Protein AF-A0A926ZBA3-F1 (afdb_monomer_lite)

Sequence (162 aa):
MKYLAQVVSKDPQGTAKFQLLAVQKTEYTWVRLAEEAYIFSDKAVSLGEGMLVLLHLTGSQKIECIIDAKDWLLEFLEQYLTVGISPKQLQEEAERAEQWRQSLTLKSQELARRALEMEARQDQIQQVEESLKREKKQLELLAAELQANDDNLRINFNSAGS

Foldseek 3Di:
DKFKWFFADADPVQKTKIWTQWDDPDPPDIDGDPDGDIDIAPDRDPDDGGFIWMFDADPVRHTPDIGGCVVVVVVVCCVPPVVVQDPVNVVVVVVVVVVVVVVVVVVVVVVVVVVVVVVVVVVVVVVVVVVVVVVVVVVVVVVVVVVVVVVVVVVVVVVVPD

Radius of gyration: 44.72 Å; chains: 1; bounding box: 83×28×131 Å

Structure (mmCIF, N/CA/C/O backbone):
data_AF-A0A926ZBA3-F1
#
_entry.id   AF-A0A926ZBA3-F1
#
loop_
_atom_site.group_PDB
_atom_site.id
_atom_site.type_symbol
_atom_site.label_atom_id
_atom_site.label_alt_id
_atom_site.label_comp_id
_atom_site.label_asym_id
_atom_site.label_entity_id
_atom_site.label_seq_id
_atom_site.pdbx_PDB_ins_code
_atom_site.Cartn_x
_atom_site.Cartn_y
_atom_site.Cartn_z
_atom_site.occupancy
_atom_site.B_iso_or_equiv
_atom_site.auth_seq_id
_atom_site.auth_comp_id
_atom_site.auth_asym_id
_atom_site.auth_atom_id
_atom_site.pdbx_PDB_model_num
ATOM 1 N N . MET A 1 1 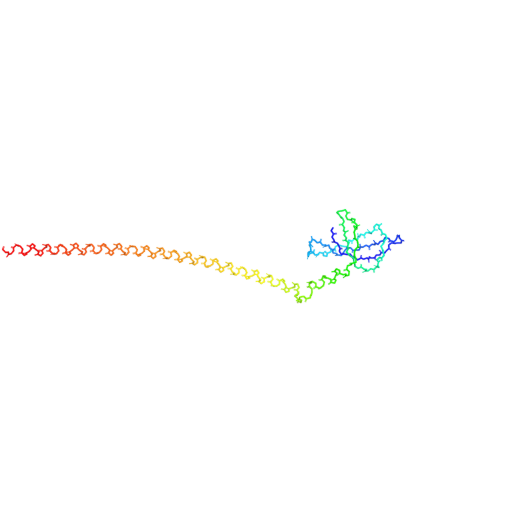? -22.577 5.112 15.889 1.00 86.69 1 MET A N 1
ATOM 2 C CA . MET A 1 1 ? -21.113 4.940 16.083 1.00 86.69 1 MET A CA 1
ATOM 3 C C . MET A 1 1 ? -20.881 3.924 17.187 1.00 86.69 1 MET A C 1
ATOM 5 O O . MET A 1 1 ? -21.594 3.976 18.184 1.00 86.69 1 MET A O 1
ATOM 9 N N . LYS A 1 2 ? -19.926 3.000 17.012 1.00 91.62 2 LYS A N 1
ATOM 10 C CA . LYS A 1 2 ? -19.628 1.965 18.013 1.00 91.62 2 LYS A CA 1
ATOM 11 C C . LYS A 1 2 ? -18.551 2.432 18.989 1.00 91.62 2 LYS A C 1
ATOM 13 O O . LYS A 1 2 ? -17.555 3.029 18.579 1.00 91.62 2 LYS A O 1
ATOM 18 N N . TYR A 1 3 ? -18.755 2.127 20.262 1.00 93.19 3 TYR A N 1
ATOM 19 C CA . TYR A 1 3 ? -17.843 2.440 21.353 1.00 93.19 3 TYR A CA 1
ATOM 20 C C . TYR A 1 3 ? -17.595 1.198 22.195 1.00 93.19 3 TYR A C 1
ATOM 22 O O . TYR A 1 3 ? -18.516 0.426 22.440 1.00 93.19 3 TYR A O 1
ATOM 30 N N . LEU A 1 4 ? -16.363 1.037 22.664 1.00 93.75 4 LEU A N 1
ATOM 31 C CA . LEU A 1 4 ? -16.016 0.076 23.697 1.00 93.75 4 LEU A CA 1
ATOM 32 C C . LEU A 1 4 ? -16.107 0.814 25.023 1.00 93.75 4 LEU A C 1
ATOM 34 O O . LEU A 1 4 ? -15.510 1.884 25.173 1.00 93.75 4 LEU A O 1
ATOM 38 N N . ALA A 1 5 ? -16.854 0.256 25.961 1.00 93.50 5 ALA A N 1
ATOM 39 C CA . ALA A 1 5 ? -17.097 0.874 27.248 1.00 93.50 5 ALA A CA 1
ATOM 40 C C . ALA A 1 5 ? -17.005 -0.142 28.385 1.00 93.50 5 ALA A C 1
ATOM 42 O O . ALA A 1 5 ? -17.151 -1.344 28.172 1.00 93.50 5 ALA A O 1
ATOM 43 N N . GLN A 1 6 ? -16.786 0.355 29.596 1.00 92.06 6 GLN A N 1
ATOM 44 C CA . GLN A 1 6 ? -16.821 -0.431 30.822 1.00 92.06 6 GLN A CA 1
ATOM 45 C C . GLN A 1 6 ? -17.982 0.017 31.706 1.00 92.06 6 GLN A C 1
ATOM 47 O O . GLN A 1 6 ? -18.239 1.214 31.840 1.00 92.06 6 GLN A O 1
ATOM 52 N N . VAL A 1 7 ? -18.674 -0.933 32.329 1.00 90.94 7 VAL A N 1
ATOM 53 C CA . VAL A 1 7 ? -19.688 -0.645 33.352 1.00 90.94 7 VAL A CA 1
ATOM 54 C C . VAL A 1 7 ? -18.983 -0.190 34.633 1.00 90.94 7 VAL A C 1
ATOM 56 O O . VAL A 1 7 ? -18.231 -0.965 35.214 1.00 90.94 7 VAL A O 1
ATOM 59 N N . VAL A 1 8 ? -19.214 1.045 35.083 1.00 86.38 8 VAL A N 1
ATOM 60 C CA . VAL A 1 8 ? -18.523 1.624 36.256 1.00 86.38 8 VAL A CA 1
ATOM 61 C C . VAL A 1 8 ? -19.355 1.551 37.522 1.00 86.38 8 VAL A C 1
ATOM 63 O O . VAL A 1 8 ? -18.820 1.306 38.589 1.00 86.38 8 VAL A O 1
ATOM 66 N N . SER A 1 9 ? -20.654 1.809 37.436 1.00 77.50 9 SER A N 1
ATOM 67 C CA . SER A 1 9 ? -21.522 1.752 38.608 1.00 77.50 9 SER A CA 1
ATOM 68 C C . SER A 1 9 ? -22.976 1.610 38.192 1.00 77.50 9 SER A C 1
AT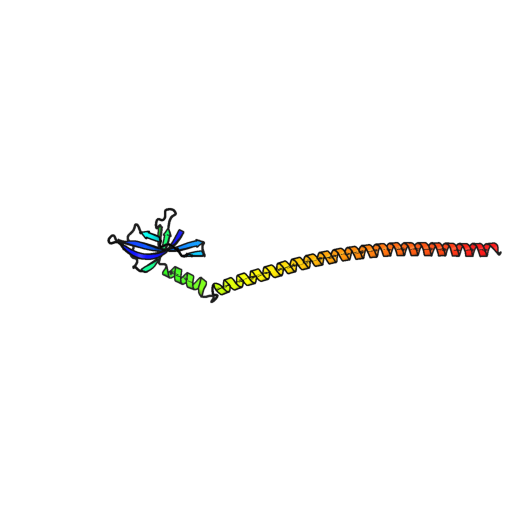OM 70 O O . SER A 1 9 ? -23.369 1.965 37.074 1.00 77.50 9 SER A O 1
ATOM 72 N N . LYS A 1 10 ? -23.785 1.085 39.110 1.00 65.81 10 LYS A N 1
ATOM 73 C CA . LYS A 1 10 ? -25.242 1.149 39.028 1.00 65.81 10 LYS A CA 1
ATOM 74 C C . LYS A 1 10 ? -25.719 2.237 39.969 1.00 65.81 10 LYS A C 1
ATOM 76 O O . LYS A 1 10 ? -25.339 2.247 41.138 1.00 65.81 10 LYS A O 1
ATOM 81 N N . ASP A 1 11 ? -26.538 3.141 39.459 1.00 66.19 11 ASP A N 1
ATOM 82 C CA . ASP A 1 11 ? -27.259 4.079 40.308 1.00 66.19 11 ASP A CA 1
ATOM 83 C C . ASP A 1 11 ? -28.329 3.298 41.107 1.00 66.19 11 ASP A C 1
ATOM 85 O O . ASP A 1 11 ? -28.840 2.290 40.601 1.00 66.19 11 ASP A O 1
ATOM 89 N N . PRO A 1 12 ? -28.733 3.717 42.321 1.00 58.19 12 PRO A N 1
ATOM 90 C CA . PRO A 1 12 ? -29.861 3.142 43.064 1.00 58.19 12 PRO A CA 1
ATOM 91 C C . PRO A 1 12 ? -31.174 2.994 42.272 1.00 58.19 12 PRO A C 1
ATOM 93 O O . PRO A 1 12 ? -32.025 2.200 42.664 1.00 58.19 12 PRO A O 1
ATOM 96 N N . GLN A 1 13 ? -31.345 3.711 41.155 1.00 61.34 13 GLN A N 1
ATOM 97 C CA . GLN A 1 13 ? -32.495 3.590 40.247 1.00 61.34 13 GLN A CA 1
ATOM 98 C C . GLN A 1 13 ? -32.359 2.459 39.202 1.00 61.34 13 GLN A C 1
ATOM 100 O O . GLN A 1 13 ? -33.261 2.250 38.393 1.00 61.34 13 GLN A O 1
ATOM 105 N N . GLY A 1 14 ? -31.248 1.713 39.204 1.00 64.69 14 GLY A N 1
ATOM 106 C CA . GLY A 1 14 ? -30.993 0.590 38.294 1.00 64.69 14 GLY A CA 1
ATOM 107 C C . GLY A 1 14 ? -30.402 0.982 36.935 1.00 64.69 14 GLY A C 1
ATOM 108 O O . GLY A 1 14 ? -30.113 0.098 36.123 1.00 64.69 14 GLY A O 1
ATOM 109 N N . THR A 1 15 ? -30.188 2.275 36.686 1.00 76.62 15 THR A N 1
ATOM 110 C CA . THR A 1 15 ? -29.481 2.792 35.509 1.00 76.62 15 THR A CA 1
ATOM 111 C C . THR A 1 15 ? -27.979 2.541 35.645 1.00 76.62 15 THR A C 1
ATOM 113 O O . THR A 1 15 ? -27.393 2.658 36.723 1.00 76.62 15 THR A O 1
ATOM 116 N N . ALA A 1 16 ? -27.342 2.142 34.546 1.00 84.62 16 ALA A N 1
ATOM 117 C CA . ALA A 1 16 ? -25.911 1.854 34.520 1.00 84.62 16 ALA A CA 1
ATOM 118 C C . ALA A 1 16 ? -25.121 3.049 33.973 1.00 84.62 16 ALA A C 1
ATOM 120 O O . ALA A 1 16 ? -25.506 3.651 32.964 1.00 84.62 16 ALA A O 1
ATOM 121 N N . LYS A 1 17 ? -23.997 3.356 34.626 1.00 89.44 17 LYS A N 1
ATOM 122 C CA . LYS A 1 17 ? -22.985 4.300 34.149 1.00 89.44 17 LYS A CA 1
ATOM 123 C C . LYS A 1 17 ? -21.911 3.542 33.374 1.00 89.44 17 LYS A C 1
ATOM 125 O O . LYS A 1 17 ? -21.330 2.584 33.886 1.00 89.44 17 LYS A O 1
ATOM 130 N N . PHE A 1 18 ? -21.615 4.010 32.169 1.00 90.88 18 PHE A N 1
ATOM 131 C CA . PHE A 1 18 ? -20.586 3.455 31.299 1.00 90.88 18 PHE A CA 1
ATOM 132 C C . PHE A 1 18 ? -19.451 4.455 31.123 1.00 90.88 18 PHE A C 1
ATOM 134 O O . PHE A 1 18 ? -19.698 5.624 30.833 1.00 90.88 18 PHE A O 1
ATOM 141 N N . GLN A 1 19 ? -18.215 3.992 31.261 1.00 92.31 19 GLN A N 1
ATOM 142 C CA . GLN A 1 19 ? -17.021 4.729 30.865 1.00 92.31 19 GLN A CA 1
ATOM 143 C C . GLN A 1 19 ? -16.653 4.340 29.442 1.00 92.31 19 GLN A C 1
ATOM 145 O O . GLN A 1 19 ? -16.416 3.166 29.167 1.00 92.31 19 GLN A O 1
ATOM 150 N N . LEU A 1 20 ? -16.598 5.310 28.539 1.00 93.06 20 LEU A N 1
ATOM 151 C CA . LEU A 1 20 ? -16.172 5.096 27.165 1.00 93.06 20 LEU A CA 1
ATOM 152 C C . LEU A 1 20 ? -14.644 4.986 27.129 1.00 93.06 20 LEU A C 1
ATOM 154 O O . LEU A 1 20 ? -13.934 5.884 27.573 1.00 93.06 20 LEU A O 1
ATOM 158 N N . LEU A 1 21 ? -14.141 3.884 26.578 1.00 93.06 21 LEU A N 1
ATOM 159 C CA . LEU A 1 21 ? -12.713 3.568 26.521 1.00 93.06 21 LEU A CA 1
ATOM 160 C C . LEU A 1 21 ? -12.138 3.765 25.119 1.00 93.06 21 LEU A C 1
ATOM 162 O O . LEU A 1 21 ? -11.015 4.244 24.961 1.00 93.06 21 LEU A O 1
ATOM 166 N N . ALA A 1 22 ? -12.895 3.384 24.091 1.00 93.38 22 ALA A N 1
ATOM 167 C CA . ALA A 1 22 ? -12.474 3.513 22.703 1.00 93.38 22 ALA A CA 1
ATOM 168 C C . ALA A 1 22 ? -13.665 3.747 21.771 1.00 93.38 22 ALA A C 1
ATOM 170 O O . ALA A 1 22 ? -14.797 3.372 22.077 1.00 93.38 22 ALA A O 1
ATOM 171 N N . VAL A 1 23 ? -13.394 4.341 20.612 1.00 93.44 23 VAL A N 1
ATOM 172 C CA . VAL A 1 23 ? -14.376 4.588 19.551 1.00 93.44 23 VAL A CA 1
ATOM 173 C C . VAL A 1 23 ? -13.918 3.962 18.242 1.00 93.44 23 VAL A C 1
ATOM 175 O O . VAL A 1 23 ? -12.749 4.074 17.864 1.00 93.44 23 VAL A O 1
ATOM 178 N N . GLN A 1 24 ? -14.850 3.339 17.528 1.00 91.44 24 GLN A N 1
ATOM 179 C CA . GLN A 1 24 ? -14.618 2.853 16.177 1.00 91.44 24 GLN A CA 1
ATOM 180 C C . GLN A 1 24 ? -14.681 4.029 15.194 1.00 91.44 24 GLN A C 1
ATOM 182 O O . GLN A 1 24 ? -15.737 4.643 15.015 1.00 91.44 24 GLN A O 1
ATOM 187 N N . LYS A 1 25 ? -13.551 4.357 14.562 1.00 89.19 25 LYS A N 1
ATOM 188 C CA . LYS A 1 25 ? -13.468 5.399 13.523 1.00 89.19 25 LYS A CA 1
ATOM 189 C C . LYS A 1 25 ? -13.808 4.846 12.143 1.00 89.19 25 LYS A C 1
ATOM 191 O O . LYS A 1 25 ? -14.505 5.506 11.379 1.00 89.19 25 LYS A O 1
ATOM 196 N N . THR A 1 26 ? -13.334 3.641 11.849 1.00 86.31 26 THR A N 1
ATOM 197 C CA . THR A 1 26 ? -13.609 2.881 10.622 1.00 86.31 26 THR A CA 1
ATOM 198 C C . THR A 1 26 ? -13.767 1.405 10.984 1.00 86.31 26 THR A C 1
ATOM 200 O O . THR A 1 26 ? -13.535 1.025 12.131 1.00 86.31 26 THR A O 1
ATOM 203 N N . GLU A 1 27 ? -14.151 0.560 10.028 1.00 81.25 27 GLU A N 1
ATOM 204 C CA . GLU A 1 27 ? -14.400 -0.871 10.255 1.00 81.25 27 GLU A CA 1
ATOM 205 C C . GLU A 1 27 ? -13.271 -1.570 11.039 1.00 81.25 27 GLU A C 1
ATOM 207 O O . GLU A 1 27 ? -13.547 -2.241 12.031 1.00 81.25 27 GLU A O 1
ATOM 212 N N . TYR A 1 28 ? -12.010 -1.287 10.697 1.00 78.94 28 TYR A N 1
ATOM 213 C CA . TYR A 1 28 ? -10.825 -1.916 11.295 1.00 78.94 28 TYR A CA 1
ATOM 214 C C . TYR A 1 28 ? -9.965 -0.961 12.135 1.00 78.94 28 TYR A C 1
ATOM 216 O O . TYR A 1 28 ? -8.811 -1.259 12.434 1.00 78.94 28 TYR A O 1
ATOM 224 N N . THR A 1 29 ? -10.481 0.216 12.505 1.00 82.81 29 THR A N 1
ATOM 225 C CA . THR A 1 29 ? -9.708 1.203 13.276 1.00 82.81 29 THR A CA 1
ATOM 226 C C . THR A 1 29 ? -10.473 1.679 14.497 1.00 82.81 29 THR A C 1
ATOM 228 O O . THR A 1 29 ? -11.492 2.370 14.400 1.00 82.81 29 THR A O 1
ATOM 231 N N . TRP A 1 30 ? -9.908 1.360 15.658 1.00 90.50 30 TRP A N 1
ATOM 232 C CA . TRP A 1 30 ? -10.362 1.813 16.964 1.00 90.50 30 TRP A CA 1
ATOM 233 C C . TRP A 1 30 ? -9.360 2.793 17.555 1.00 90.50 30 TRP A C 1
ATOM 235 O O . TRP A 1 30 ? -8.150 2.593 17.467 1.00 90.50 30 TRP A O 1
ATOM 245 N N . VAL A 1 31 ? -9.869 3.855 18.170 1.00 90.81 31 VAL A N 1
ATOM 246 C CA . VAL A 1 31 ? -9.047 4.871 18.830 1.00 90.81 31 VAL A CA 1
ATOM 247 C C . VAL A 1 31 ? -9.412 4.907 20.300 1.00 90.81 31 VAL A C 1
ATOM 249 O O . VAL A 1 31 ? -10.587 5.045 20.644 1.00 90.81 31 VAL A O 1
ATOM 252 N N . ARG A 1 32 ? -8.401 4.794 21.165 1.00 92.12 32 ARG A N 1
ATOM 253 C CA . ARG A 1 32 ? -8.565 4.977 22.607 1.00 92.12 32 ARG A CA 1
ATOM 254 C C . ARG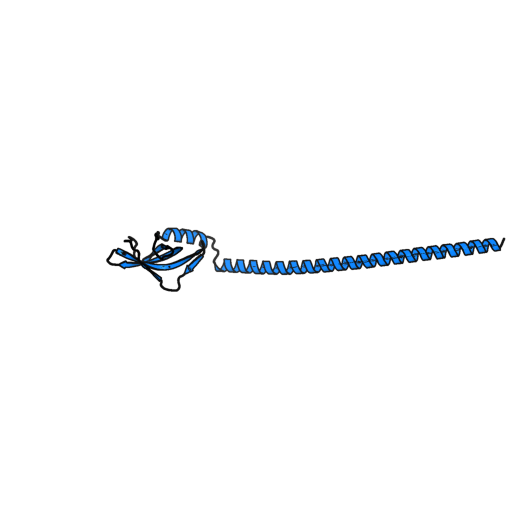 A 1 32 ? -8.954 6.426 22.895 1.00 92.12 32 ARG A C 1
ATOM 256 O O . ARG A 1 32 ? -8.322 7.351 22.388 1.00 92.12 32 ARG A O 1
ATOM 263 N N . LEU A 1 33 ? -9.978 6.614 23.716 1.00 90.62 33 LEU A N 1
ATOM 264 C CA . LEU A 1 33 ? -10.361 7.932 24.204 1.00 90.62 33 LEU A CA 1
ATOM 265 C C . LEU A 1 33 ? -9.356 8.359 25.281 1.00 90.62 33 LEU A C 1
ATOM 267 O O . LEU A 1 33 ? -9.089 7.612 26.221 1.00 90.62 33 LEU A O 1
ATOM 271 N N . ALA A 1 34 ? -8.737 9.525 25.087 1.00 81.06 34 ALA A N 1
ATOM 272 C CA . ALA A 1 34 ? -7.775 10.088 26.035 1.00 81.06 34 ALA A CA 1
ATOM 273 C C . ALA A 1 34 ? -8.475 10.736 27.236 1.00 81.06 34 ALA A C 1
ATOM 275 O O . ALA A 1 34 ? -7.957 10.706 28.348 1.00 81.06 34 ALA A O 1
ATOM 276 N N . GLU A 1 35 ? -9.655 11.304 27.000 1.00 85.62 35 GLU A N 1
ATOM 277 C CA . GLU A 1 35 ? -10.491 11.903 28.030 1.00 85.62 35 GLU A CA 1
ATOM 278 C C . GLU A 1 35 ? -11.460 10.869 28.597 1.00 85.62 35 GLU A C 1
ATOM 280 O O . GLU A 1 35 ? -12.023 10.046 27.868 1.00 85.62 35 GLU A O 1
ATOM 285 N N . GLU A 1 36 ? -11.676 10.936 29.907 1.00 82.00 36 GLU A N 1
ATOM 286 C CA . GLU A 1 36 ? -12.691 10.135 30.574 1.00 82.00 36 GLU A CA 1
ATOM 287 C C . GLU A 1 36 ? -14.085 10.625 30.177 1.00 82.00 36 GLU A C 1
ATOM 289 O O . GLU A 1 36 ? -14.611 11.600 30.713 1.00 82.00 36 GLU A O 1
ATOM 294 N 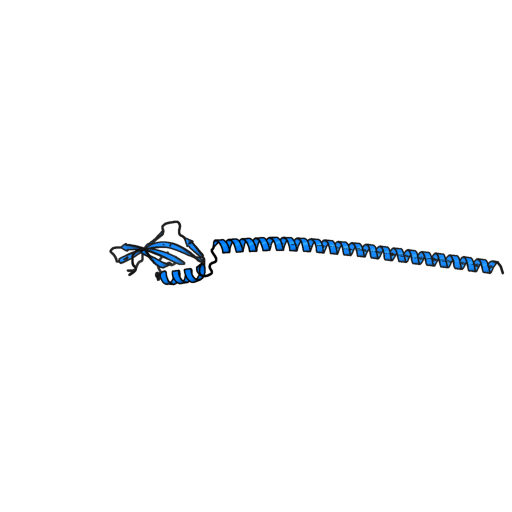N . ALA A 1 37 ? -14.692 9.929 29.223 1.00 87.62 37 ALA A N 1
ATOM 295 C CA . ALA A 1 37 ? -16.065 10.168 28.820 1.00 87.62 37 ALA A CA 1
ATOM 296 C C . ALA A 1 37 ? -16.990 9.153 29.496 1.00 87.62 37 ALA A C 1
ATOM 298 O O . ALA A 1 37 ? -16.733 7.949 29.477 1.00 87.62 37 ALA A O 1
ATOM 299 N N . TYR A 1 38 ? -18.091 9.638 30.068 1.00 89.31 38 TYR A N 1
ATOM 300 C CA . TYR A 1 38 ? -19.093 8.802 30.717 1.00 89.31 38 TYR A CA 1
ATOM 301 C C . TYR A 1 38 ? -20.462 9.010 30.083 1.00 89.31 38 TYR A C 1
ATOM 303 O O . TYR A 1 38 ? -20.828 10.129 29.728 1.00 89.31 38 TYR A O 1
ATOM 311 N N . ILE A 1 39 ? -21.231 7.931 29.986 1.00 89.81 39 ILE A N 1
ATOM 312 C CA . ILE A 1 39 ? -22.611 7.955 29.509 1.00 89.81 39 ILE A CA 1
ATOM 313 C C . ILE A 1 39 ? -23.495 7.118 30.427 1.00 89.81 39 ILE A C 1
ATOM 315 O O . ILE A 1 39 ? -23.072 6.092 30.959 1.00 89.81 39 ILE A O 1
ATOM 319 N N . PHE A 1 40 ? -24.729 7.565 30.617 1.00 88.06 40 PHE A N 1
ATOM 320 C CA . PHE A 1 40 ? -25.728 6.855 31.403 1.00 88.06 40 PHE A CA 1
ATOM 321 C C . PHE A 1 40 ? -26.696 6.136 30.470 1.00 88.06 40 PHE A C 1
ATOM 323 O O . PHE A 1 40 ? -27.037 6.647 29.403 1.00 88.06 40 PHE A O 1
ATOM 330 N N . SER A 1 41 ? -27.133 4.942 30.863 1.00 85.12 41 SER A N 1
ATOM 331 C CA . SER A 1 41 ? -28.268 4.309 30.197 1.00 85.12 41 SER A CA 1
ATOM 332 C C . SER A 1 41 ? -29.579 4.845 30.744 1.00 85.12 41 SER A C 1
ATOM 334 O O . SER A 1 41 ? -29.778 4.910 31.954 1.00 85.12 41 SER A O 1
ATOM 336 N N . ASP A 1 42 ? -30.495 5.138 29.827 1.00 80.25 42 ASP A N 1
ATOM 337 C CA . ASP A 1 42 ? -31.877 5.511 30.129 1.00 80.25 42 ASP A CA 1
ATOM 338 C C . ASP A 1 42 ? -32.717 4.309 30.613 1.00 80.25 42 ASP A C 1
ATOM 340 O O . ASP A 1 42 ? -33.874 4.471 31.001 1.00 80.25 42 ASP A O 1
ATOM 344 N N . LYS A 1 43 ? -32.176 3.083 30.550 1.00 77.62 43 LYS A N 1
ATOM 345 C CA . LYS A 1 43 ? -32.873 1.837 30.902 1.00 77.62 43 LYS A CA 1
ATOM 346 C C . LYS A 1 43 ? -32.121 1.082 31.992 1.00 77.62 43 LYS A C 1
ATOM 348 O O . LYS A 1 43 ? -30.908 1.211 32.137 1.00 77.62 43 LYS A O 1
ATOM 353 N N . ALA A 1 44 ? -32.848 0.252 32.736 1.00 74.25 44 ALA A N 1
ATOM 354 C CA . ALA A 1 44 ? -32.230 -0.670 33.677 1.00 74.25 44 ALA A CA 1
ATOM 355 C C . ALA A 1 44 ? -31.413 -1.727 32.922 1.00 74.25 44 ALA A C 1
ATOM 357 O O . ALA A 1 44 ? -31.895 -2.311 31.948 1.00 74.25 44 ALA A O 1
ATOM 358 N N . VAL A 1 45 ? -30.181 -1.972 33.369 1.00 78.44 45 VAL A N 1
ATOM 359 C CA . VAL A 1 45 ? -29.252 -2.892 32.701 1.00 78.44 45 VAL A CA 1
ATOM 360 C C . VAL A 1 45 ? -28.758 -3.953 33.684 1.00 78.44 45 VAL A C 1
ATOM 362 O O . VAL A 1 45 ? -28.195 -3.653 34.738 1.00 78.44 45 VAL A O 1
ATOM 365 N N . SER A 1 46 ? -28.925 -5.225 33.325 1.00 78.06 46 SER A N 1
ATOM 366 C CA . SER A 1 46 ? -28.532 -6.389 34.132 1.00 78.06 46 SER A CA 1
ATOM 367 C C . SER A 1 46 ? -27.058 -6.789 33.962 1.00 78.06 46 SER A C 1
ATOM 369 O O . SER A 1 46 ? -26.720 -7.962 34.066 1.00 78.06 46 SER A O 1
ATOM 371 N N . LEU A 1 47 ? -26.166 -5.831 33.697 1.00 81.38 47 LEU A N 1
ATOM 372 C CA . LEU A 1 47 ? -24.732 -6.076 33.495 1.00 81.38 47 LEU A CA 1
ATOM 373 C C . LEU A 1 47 ? -23.970 -5.857 34.806 1.00 81.38 47 LEU A C 1
ATOM 375 O O . LEU A 1 47 ? -24.355 -5.008 35.606 1.00 81.38 47 LEU A O 1
ATOM 379 N N . GLY A 1 48 ? -22.937 -6.652 35.075 1.00 80.94 48 GLY A N 1
ATOM 380 C CA . GLY A 1 48 ? -22.092 -6.498 36.259 1.00 80.94 48 GLY A CA 1
ATOM 381 C C . GLY A 1 48 ? -21.189 -5.271 36.154 1.00 80.94 48 GLY A C 1
ATOM 382 O O . GLY A 1 48 ? -20.829 -4.853 35.055 1.00 80.94 48 GLY A O 1
ATOM 383 N N . GLU A 1 49 ? -20.816 -4.706 37.299 1.00 86.12 49 GLU A N 1
ATOM 384 C CA . GLU A 1 49 ? -19.751 -3.705 37.361 1.00 86.12 49 GLU A CA 1
ATOM 385 C C . GLU A 1 49 ? -18.434 -4.309 36.854 1.00 86.12 49 GLU A C 1
ATOM 387 O O . GLU A 1 49 ? -18.157 -5.492 37.056 1.00 86.12 49 GLU A O 1
ATOM 392 N N . GLY A 1 50 ? -17.650 -3.514 36.133 1.00 85.31 50 GLY A N 1
ATOM 393 C CA . GLY A 1 50 ? -16.392 -3.925 35.521 1.00 85.31 50 GLY A CA 1
ATOM 394 C C . GLY A 1 50 ? -16.521 -4.630 34.167 1.00 85.31 50 GLY A C 1
ATOM 395 O O . GLY A 1 50 ? -15.500 -4.786 33.496 1.00 85.31 50 GLY A O 1
ATOM 396 N N . MET A 1 51 ? -17.727 -5.014 33.724 1.00 89.69 51 MET A N 1
ATOM 397 C CA . MET A 1 51 ? -17.908 -5.697 32.435 1.00 89.69 51 MET A CA 1
ATOM 398 C C . MET A 1 51 ? -17.621 -4.775 31.245 1.00 89.69 51 MET A C 1
ATOM 400 O O . MET A 1 51 ? -17.998 -3.600 31.249 1.00 89.69 51 MET A O 1
ATOM 404 N N . LEU A 1 52 ? -16.977 -5.333 30.216 1.00 92.69 52 LEU A N 1
ATOM 405 C CA . LEU A 1 52 ? -16.733 -4.660 28.943 1.00 92.69 52 LEU A CA 1
ATOM 406 C C . LEU A 1 52 ? -17.909 -4.877 27.996 1.00 92.69 52 LEU A C 1
ATOM 408 O O . LEU A 1 52 ? -18.393 -5.994 27.822 1.00 92.69 52 LEU A O 1
ATOM 412 N N . VAL A 1 53 ? -18.352 -3.794 27.372 1.00 92.94 53 VAL A N 1
ATOM 413 C CA . VAL A 1 53 ? -19.518 -3.783 26.492 1.00 92.94 53 VAL A CA 1
ATOM 414 C C . VAL A 1 53 ? -19.247 -2.950 25.251 1.00 92.94 53 VAL A C 1
ATOM 416 O O . VAL A 1 53 ? -18.484 -1.981 25.274 1.00 92.94 53 VAL A O 1
ATOM 419 N N . LEU A 1 54 ? -19.922 -3.303 24.167 1.00 93.19 54 LEU A N 1
ATOM 420 C CA . LEU A 1 54 ? -20.014 -2.496 22.966 1.00 93.19 54 LEU A CA 1
ATOM 421 C C . LEU A 1 54 ? -21.303 -1.682 23.005 1.00 93.19 54 LEU A C 1
ATOM 423 O O . LEU A 1 54 ? -22.405 -2.228 23.065 1.00 93.19 54 LEU A O 1
ATOM 427 N N . LEU A 1 55 ? -21.157 -0.363 22.947 1.00 92.81 55 LEU A N 1
ATOM 428 C CA . LEU A 1 55 ? -22.264 0.576 22.862 1.00 92.81 55 LEU A CA 1
ATOM 429 C C . LEU A 1 55 ? -22.420 1.055 21.425 1.00 92.81 55 LEU A C 1
ATOM 431 O O . LEU A 1 55 ? -21.460 1.524 20.809 1.00 92.81 55 LEU A O 1
ATOM 435 N N . HIS A 1 56 ? -23.642 1.001 20.906 1.00 91.94 56 HIS A N 1
ATOM 436 C CA . HIS A 1 56 ? -23.998 1.751 19.710 1.00 91.94 56 HIS A CA 1
ATOM 437 C C . HIS A 1 56 ? -24.606 3.082 20.143 1.00 91.94 56 HIS A C 1
ATOM 439 O O . HIS A 1 56 ? -25.662 3.101 20.772 1.00 91.94 56 HIS A O 1
ATOM 445 N N . LEU A 1 57 ? -23.933 4.189 19.831 1.00 90.31 57 LEU A N 1
ATOM 446 C CA . LEU A 1 57 ? -24.446 5.533 20.085 1.00 90.31 57 LEU A CA 1
ATOM 447 C C . LEU A 1 57 ? -25.005 6.152 18.805 1.00 90.31 57 LEU A C 1
ATOM 449 O O . LEU A 1 57 ? -24.375 6.096 17.742 1.00 90.31 57 LEU A O 1
ATOM 453 N N . THR A 1 58 ? -26.167 6.782 18.930 1.00 87.69 58 THR A N 1
ATOM 454 C CA . THR A 1 58 ? -26.768 7.622 17.886 1.00 87.69 58 THR A CA 1
ATOM 455 C C . THR A 1 58 ? -26.013 8.952 17.738 1.00 87.69 58 THR A C 1
ATOM 457 O O . THR A 1 58 ? -25.186 9.311 18.578 1.00 87.69 58 THR A O 1
ATOM 460 N N . GLY A 1 59 ? -26.309 9.726 16.686 1.00 80.38 59 GLY A N 1
ATOM 461 C CA . GLY A 1 59 ? -25.694 11.046 16.463 1.00 80.38 59 GLY A CA 1
ATOM 462 C C . GLY A 1 59 ? -25.934 12.066 17.588 1.00 80.38 59 GLY A C 1
ATOM 463 O O . GLY A 1 59 ? -25.174 13.017 17.719 1.00 80.38 59 GLY A O 1
ATOM 464 N N . SER A 1 60 ? -26.944 11.846 18.434 1.00 82.12 60 SER A N 1
ATOM 465 C CA . SER A 1 60 ? -27.247 12.650 19.626 1.00 82.12 60 SER A CA 1
ATOM 466 C C . SER A 1 60 ? -26.646 12.081 20.920 1.00 82.12 60 SER A C 1
ATOM 468 O O . SER A 1 60 ? -27.093 12.439 22.005 1.00 82.12 60 SER A O 1
ATOM 470 N N . GLN A 1 61 ? -25.655 11.185 20.816 1.00 82.06 61 GLN A N 1
ATOM 471 C CA . GLN A 1 61 ? -25.003 10.502 21.942 1.00 82.06 61 GLN A CA 1
ATOM 472 C C . GLN A 1 61 ? -25.962 9.710 22.844 1.00 82.06 61 GLN A C 1
ATOM 474 O O . GLN A 1 61 ? -25.676 9.500 24.016 1.00 82.06 61 GLN A O 1
ATOM 479 N N . LYS A 1 62 ? -27.090 9.227 22.315 1.00 86.69 62 LYS A N 1
ATOM 480 C CA . LYS A 1 62 ? -27.964 8.299 23.050 1.00 86.69 62 LYS A CA 1
ATOM 481 C C . LYS A 1 62 ? -27.599 6.854 22.756 1.00 86.69 62 LYS A C 1
ATOM 483 O O . LYS A 1 62 ? -27.307 6.528 21.601 1.00 86.69 62 LYS A O 1
ATOM 488 N N . ILE A 1 63 ? -27.667 6.006 23.782 1.00 90.56 63 ILE A N 1
ATOM 489 C CA . ILE A 1 63 ? -27.424 4.566 23.667 1.00 90.56 63 ILE A CA 1
ATOM 490 C C . ILE A 1 63 ? -28.577 3.919 22.897 1.00 90.56 63 ILE A C 1
ATOM 492 O O . ILE A 1 63 ? -29.713 3.880 23.362 1.00 90.56 63 ILE A O 1
ATOM 496 N N . GLU A 1 64 ? -28.266 3.396 21.720 1.00 90.62 64 GLU A N 1
ATOM 497 C CA . GLU A 1 64 ? -29.181 2.620 20.887 1.00 90.62 64 GLU A CA 1
ATOM 498 C C . GLU A 1 64 ? -29.138 1.136 21.259 1.00 90.62 64 GLU A C 1
ATOM 500 O O . GLU A 1 64 ? -30.176 0.490 21.394 1.00 90.62 64 GLU A O 1
ATOM 505 N N . CYS A 1 65 ? -27.933 0.599 21.460 1.00 89.88 65 CYS A N 1
ATOM 506 C CA . CYS A 1 65 ? -27.716 -0.818 21.728 1.00 89.88 65 CYS A CA 1
ATOM 507 C C . CYS A 1 65 ? -26.543 -1.029 22.692 1.00 89.88 65 CYS A C 1
ATOM 509 O O . CYS A 1 65 ? -25.573 -0.269 22.668 1.00 89.88 65 CYS A O 1
ATOM 511 N N . ILE A 1 66 ? -26.647 -2.074 23.517 1.00 90.81 66 ILE A N 1
ATOM 512 C CA . ILE A 1 66 ? -25.615 -2.537 24.448 1.00 90.81 66 ILE A CA 1
ATOM 513 C C . ILE A 1 66 ? -25.400 -4.022 24.172 1.00 90.81 66 ILE A C 1
ATOM 515 O O . ILE A 1 66 ? -26.350 -4.801 24.244 1.00 90.81 66 ILE A O 1
ATOM 519 N N . ILE A 1 67 ? -24.168 -4.401 23.850 1.00 91.38 67 ILE A N 1
ATOM 520 C CA . ILE A 1 67 ? -23.786 -5.775 23.507 1.00 91.38 67 ILE A CA 1
ATOM 521 C C . ILE A 1 67 ? -22.603 -6.168 24.394 1.00 91.38 67 ILE A C 1
ATOM 523 O O . ILE A 1 67 ? -21.735 -5.339 24.660 1.00 91.38 67 ILE A O 1
ATOM 527 N N . ASP A 1 68 ? -22.562 -7.412 24.865 1.00 90.75 68 ASP A N 1
ATOM 528 C CA . ASP A 1 68 ? -21.388 -7.948 25.562 1.00 90.75 68 ASP A CA 1
ATOM 529 C C . ASP A 1 68 ? -20.171 -7.934 24.619 1.00 90.75 68 ASP A C 1
ATOM 531 O O . ASP A 1 68 ? -20.265 -8.350 23.462 1.00 90.75 68 ASP A O 1
ATOM 535 N N . ALA A 1 69 ? -19.033 -7.414 25.085 1.00 92.69 69 ALA A N 1
ATOM 536 C CA . ALA A 1 69 ? -17.828 -7.328 24.266 1.00 92.69 69 ALA A CA 1
ATOM 537 C C . ALA A 1 69 ? -17.033 -8.643 24.208 1.00 92.69 69 ALA A C 1
ATOM 539 O O . ALA A 1 69 ? -16.067 -8.706 23.453 1.00 92.69 69 ALA A O 1
ATOM 540 N N . LYS A 1 70 ? -17.386 -9.675 24.985 1.00 89.38 70 LYS A N 1
ATOM 541 C CA . LYS A 1 70 ? -16.616 -10.921 25.112 1.00 89.38 70 LYS A CA 1
ATOM 542 C C . LYS A 1 70 ? -16.384 -11.616 23.773 1.00 89.38 70 LYS A C 1
ATOM 544 O O . LYS A 1 70 ? -15.233 -11.845 23.416 1.00 89.38 70 LYS A O 1
ATOM 549 N N . ASP A 1 71 ? -17.450 -11.955 23.053 1.00 89.75 71 ASP A N 1
ATOM 550 C CA . ASP A 1 71 ? -17.329 -12.725 21.809 1.00 89.75 71 ASP A CA 1
ATOM 551 C C . ASP A 1 71 ? -16.626 -11.895 20.732 1.00 89.75 71 ASP A C 1
ATOM 553 O O . ASP A 1 71 ? -15.710 -12.375 20.073 1.00 89.75 71 ASP A O 1
ATOM 557 N N . TRP A 1 72 ? -16.944 -10.601 20.661 1.00 90.44 72 TRP A N 1
ATOM 558 C CA . TRP A 1 72 ? -16.245 -9.665 19.783 1.00 90.44 72 TRP A CA 1
ATOM 559 C C . TRP A 1 72 ? -14.744 -9.548 20.102 1.00 90.44 72 TRP A C 1
ATOM 561 O O . TRP A 1 72 ? -13.925 -9.477 19.190 1.00 90.44 72 TRP A O 1
ATOM 571 N N . LEU A 1 73 ? -14.356 -9.535 21.383 1.00 88.50 73 LEU A N 1
ATOM 572 C CA . LEU A 1 73 ? -12.947 -9.528 21.787 1.00 88.50 73 LEU A CA 1
ATOM 573 C C . LEU A 1 73 ? -12.254 -10.832 21.389 1.00 88.50 73 LEU A C 1
ATOM 575 O O . LEU A 1 73 ? -11.116 -10.780 20.936 1.00 88.50 73 LEU A O 1
ATOM 579 N N . LEU A 1 74 ? -12.913 -11.983 21.543 1.00 88.50 74 LEU A N 1
ATOM 580 C CA . LEU A 1 74 ? -12.356 -13.270 21.120 1.00 88.50 74 LEU A CA 1
ATOM 581 C C . LEU A 1 74 ? -12.145 -13.309 19.604 1.00 88.50 74 LEU A C 1
ATOM 583 O O . LEU A 1 74 ? -11.036 -13.610 19.172 1.00 88.50 74 LEU A O 1
ATOM 587 N N . GLU A 1 75 ? -13.143 -12.900 18.818 1.00 87.88 75 GLU A N 1
ATOM 588 C CA . GLU A 1 75 ? -13.024 -12.762 17.360 1.00 87.88 75 GLU A CA 1
ATOM 589 C C . GLU A 1 75 ? -11.885 -11.808 16.973 1.00 87.88 75 GLU A C 1
ATOM 591 O O . GLU A 1 75 ? -11.093 -12.105 16.081 1.00 87.88 75 GLU A O 1
ATOM 596 N N . PHE A 1 76 ? -11.747 -10.679 17.674 1.00 84.69 76 PHE A N 1
ATOM 597 C CA . PHE A 1 76 ? -10.667 -9.724 17.432 1.00 84.69 76 PHE A CA 1
ATOM 598 C C . PHE A 1 76 ? -9.285 -10.326 17.726 1.00 84.69 76 PHE A C 1
ATOM 600 O O . PHE A 1 76 ? -8.353 -10.181 16.933 1.00 84.69 76 PHE A O 1
ATOM 607 N N . LEU A 1 77 ? -9.130 -11.016 18.858 1.00 84.19 77 LEU A N 1
ATOM 608 C CA . LEU A 1 77 ? -7.875 -11.684 19.210 1.00 84.19 77 LEU A CA 1
ATOM 609 C C . LEU A 1 77 ? -7.545 -12.783 18.193 1.00 84.19 77 LEU A C 1
ATOM 611 O O . LEU A 1 77 ? -6.396 -12.884 17.757 1.00 84.19 77 LEU A O 1
ATOM 615 N N . GLU A 1 78 ? -8.542 -13.560 17.770 1.00 84.56 78 GLU A N 1
ATOM 616 C CA . GLU A 1 78 ? -8.380 -14.581 16.737 1.00 84.56 78 GLU A CA 1
ATOM 617 C C . GLU A 1 78 ? -7.964 -13.972 15.398 1.00 84.56 78 GLU A C 1
ATOM 619 O O . GLU A 1 78 ? -7.022 -14.450 14.772 1.00 84.56 78 GLU A O 1
ATOM 624 N N . GLN A 1 79 ? -8.596 -12.885 14.971 1.00 80.56 79 GLN A N 1
ATOM 625 C CA . GLN A 1 79 ? -8.335 -12.281 13.668 1.00 80.56 79 GLN A CA 1
ATOM 626 C C . GLN A 1 79 ? -6.963 -11.595 13.587 1.00 80.56 79 GLN A C 1
ATOM 628 O O . GLN A 1 79 ? -6.321 -11.633 12.536 1.00 80.56 79 GLN A O 1
ATOM 633 N N . TYR A 1 80 ? -6.502 -10.974 14.678 1.00 74.75 80 TYR A N 1
ATOM 634 C CA . TYR A 1 80 ? -5.313 -10.113 14.650 1.00 74.75 80 TYR A CA 1
ATOM 635 C C . TYR A 1 80 ? -4.082 -10.680 15.357 1.00 74.75 80 TYR A C 1
ATOM 637 O O . TYR A 1 80 ? -2.976 -10.235 15.055 1.00 74.75 80 TYR A O 1
ATOM 645 N N . LEU A 1 81 ? -4.226 -11.642 16.275 1.00 75.81 81 LEU A N 1
ATOM 646 C CA . LEU A 1 81 ? -3.089 -12.180 17.038 1.00 75.81 81 LEU A CA 1
ATOM 647 C C . LEU A 1 81 ? -2.730 -13.634 16.700 1.00 75.81 81 LEU A C 1
ATOM 649 O O . LEU A 1 81 ? -1.661 -14.089 17.102 1.00 75.81 81 LEU A O 1
ATOM 653 N N . THR A 1 82 ? -3.551 -14.364 15.936 1.00 74.75 82 THR A N 1
ATOM 654 C CA . THR A 1 82 ? -3.248 -15.768 15.565 1.00 74.75 82 THR A CA 1
ATOM 655 C C . THR A 1 82 ? -2.173 -15.897 14.493 1.00 74.75 82 THR A C 1
ATOM 657 O O . THR A 1 82 ? -1.437 -16.880 14.481 1.00 74.75 82 THR A O 1
ATOM 660 N N . VAL A 1 83 ? -2.033 -14.896 13.621 1.00 67.88 83 VAL A N 1
ATOM 661 C CA . VAL A 1 83 ? -1.051 -14.907 12.521 1.00 67.88 83 VAL A CA 1
ATOM 662 C C . VAL A 1 83 ? 0.388 -14.757 13.048 1.00 67.88 83 VAL A C 1
ATOM 664 O O . VAL A 1 83 ? 1.347 -14.970 12.313 1.00 67.88 83 VAL A O 1
ATOM 667 N N . GLY A 1 84 ? 0.571 -14.412 14.330 1.00 68.75 84 GLY A N 1
ATOM 668 C CA . GLY A 1 84 ? 1.892 -14.278 14.956 1.00 68.75 84 GLY A CA 1
ATOM 669 C C . GLY A 1 84 ? 2.714 -13.091 14.440 1.00 68.75 84 GLY A C 1
ATOM 670 O O . GLY A 1 84 ? 3.870 -12.933 14.829 1.00 68.75 84 GLY A O 1
ATOM 671 N N . ILE A 1 85 ? 2.126 -12.247 13.588 1.00 70.94 85 ILE A N 1
ATOM 672 C CA . ILE A 1 85 ? 2.737 -11.019 13.084 1.00 70.94 85 ILE A CA 1
ATOM 673 C C . ILE A 1 85 ? 2.408 -9.905 14.069 1.00 70.94 85 ILE A C 1
ATOM 675 O O . ILE A 1 85 ? 1.255 -9.506 14.232 1.00 70.94 85 ILE A O 1
ATOM 679 N N . SER A 1 86 ? 3.432 -9.394 14.741 1.00 77.00 86 SER A N 1
ATOM 680 C CA . SER A 1 86 ? 3.265 -8.227 15.602 1.00 77.00 86 SER A CA 1
ATOM 681 C C . SER A 1 86 ? 2.943 -6.978 14.763 1.00 77.00 86 SER A C 1
ATOM 683 O O . SER A 1 86 ? 3.465 -6.832 13.654 1.00 77.00 86 SER A O 1
ATOM 685 N N . PRO A 1 87 ? 2.172 -6.010 15.296 1.00 76.50 87 PRO A N 1
ATOM 686 C CA . PRO A 1 87 ? 1.927 -4.737 14.612 1.00 76.50 87 PRO A CA 1
ATOM 687 C C . PRO A 1 87 ? 3.216 -4.028 14.167 1.00 76.50 87 PRO A C 1
ATOM 689 O O . PRO A 1 87 ? 3.254 -3.405 13.111 1.00 76.50 87 PRO A O 1
ATOM 692 N N . LYS A 1 88 ? 4.297 -4.178 14.946 1.00 79.75 88 LYS A N 1
ATOM 693 C CA . LYS A 1 88 ? 5.619 -3.640 14.620 1.00 79.75 88 LYS A CA 1
ATOM 694 C C . LYS A 1 88 ? 6.216 -4.292 13.369 1.00 79.75 88 LYS A C 1
ATOM 696 O O . LYS A 1 88 ? 6.695 -3.581 12.497 1.00 79.75 88 LYS A O 1
ATOM 701 N N . GLN A 1 89 ? 6.143 -5.618 13.252 1.00 78.38 89 GLN A N 1
ATOM 702 C CA . GLN A 1 89 ? 6.620 -6.335 12.063 1.00 78.38 89 GLN A CA 1
ATOM 703 C C . GLN A 1 89 ? 5.827 -5.956 10.811 1.00 78.38 89 GLN A C 1
ATOM 705 O O . GLN A 1 89 ? 6.419 -5.794 9.749 1.00 78.38 89 GLN A O 1
ATOM 710 N N . LEU A 1 90 ? 4.511 -5.759 10.936 1.00 81.62 90 LEU A N 1
ATOM 711 C CA . LEU A 1 90 ? 3.683 -5.304 9.818 1.00 81.62 90 LEU A CA 1
ATOM 712 C C . LEU A 1 90 ? 4.087 -3.896 9.351 1.00 81.62 90 LEU A C 1
ATOM 714 O O . LEU A 1 90 ? 4.167 -3.635 8.152 1.00 81.62 90 LEU A O 1
ATOM 718 N N . GLN A 1 91 ? 4.381 -2.996 10.293 1.00 85.31 91 GLN A N 1
ATOM 719 C CA . GLN A 1 91 ? 4.878 -1.658 9.977 1.00 85.31 91 GLN A CA 1
ATOM 720 C C . GLN A 1 91 ? 6.261 -1.706 9.309 1.00 85.31 91 GLN A C 1
ATOM 722 O O . GLN A 1 91 ? 6.466 -1.063 8.282 1.00 85.31 91 GLN A O 1
ATOM 727 N N . GLU A 1 92 ? 7.180 -2.519 9.832 1.00 88.38 92 GLU A N 1
ATOM 728 C CA . GLU A 1 92 ? 8.503 -2.740 9.234 1.00 88.38 92 GLU A CA 1
ATOM 729 C C . GLU A 1 92 ? 8.400 -3.336 7.815 1.00 88.38 92 GLU A C 1
ATOM 731 O O . GLU A 1 92 ? 9.157 -2.964 6.919 1.00 88.38 92 GLU A O 1
ATOM 736 N N . GLU A 1 93 ? 7.453 -4.244 7.563 1.00 83.62 93 GLU A N 1
ATOM 737 C CA . GLU A 1 93 ? 7.179 -4.768 6.219 1.00 83.62 93 GLU A CA 1
ATOM 738 C C . GLU A 1 93 ? 6.645 -3.708 5.262 1.00 83.62 93 GLU A C 1
ATOM 740 O O . GLU A 1 93 ? 7.128 -3.623 4.129 1.00 83.62 93 GLU A O 1
ATOM 745 N N . ALA A 1 94 ? 5.711 -2.871 5.712 1.00 87.44 94 ALA A N 1
ATOM 746 C CA . ALA A 1 94 ? 5.191 -1.766 4.914 1.00 87.44 94 ALA A CA 1
ATOM 747 C C . ALA A 1 94 ? 6.297 -0.757 4.554 1.00 87.44 94 ALA A C 1
ATOM 749 O O . ALA A 1 94 ? 6.405 -0.340 3.399 1.00 87.44 94 ALA A O 1
ATOM 750 N N . GLU A 1 95 ? 7.168 -0.418 5.508 1.00 92.44 95 GLU A N 1
ATOM 751 C CA . GLU A 1 95 ? 8.320 0.459 5.274 1.00 92.44 95 GLU A CA 1
ATOM 752 C C . GLU A 1 95 ? 9.314 -0.154 4.278 1.00 92.44 95 GLU A C 1
ATOM 754 O O . GLU A 1 95 ? 9.759 0.529 3.353 1.00 92.44 95 GLU A O 1
ATOM 759 N N . ARG A 1 96 ? 9.624 -1.453 4.399 1.00 91.56 96 ARG A N 1
ATOM 760 C CA . ARG A 1 96 ? 10.486 -2.161 3.434 1.00 91.56 96 ARG A CA 1
ATOM 761 C C . ARG A 1 96 ? 9.877 -2.202 2.035 1.00 91.56 96 ARG A C 1
ATOM 763 O O . ARG A 1 96 ? 10.596 -2.001 1.055 1.00 91.56 96 ARG A O 1
ATOM 770 N N . ALA A 1 97 ? 8.572 -2.444 1.926 1.00 90.38 97 ALA A N 1
ATOM 771 C CA . ALA A 1 97 ? 7.870 -2.432 0.646 1.00 90.38 97 ALA A CA 1
ATOM 772 C C . ALA A 1 97 ? 7.931 -1.043 -0.008 1.00 90.38 97 ALA A C 1
ATOM 774 O O . ALA A 1 97 ? 8.211 -0.932 -1.204 1.00 90.38 97 ALA A O 1
ATOM 775 N N . GLU A 1 98 ? 7.752 0.020 0.778 1.00 93.62 98 GLU A N 1
ATOM 776 C CA . GLU A 1 98 ? 7.853 1.395 0.289 1.00 93.62 98 GLU A CA 1
ATOM 777 C C . GLU A 1 98 ? 9.284 1.750 -0.145 1.00 93.62 98 GLU A C 1
ATOM 779 O O . GLU A 1 98 ? 9.486 2.294 -1.234 1.00 93.62 98 GLU A O 1
ATOM 784 N N . GLN A 1 99 ? 10.298 1.367 0.635 1.00 94.06 99 GLN A N 1
ATOM 785 C CA . GLN A 1 99 ? 11.705 1.523 0.242 1.00 94.06 99 GLN A CA 1
ATOM 786 C C . GLN A 1 99 ? 12.010 0.781 -1.064 1.00 94.06 99 GLN A C 1
ATOM 788 O O . GLN A 1 99 ? 12.675 1.314 -1.961 1.00 94.06 99 GLN A O 1
ATOM 793 N N . TRP A 1 100 ? 11.492 -0.441 -1.215 1.00 91.94 100 TRP A N 1
ATOM 794 C CA . TRP A 1 100 ? 11.669 -1.203 -2.444 1.00 91.94 100 TRP A CA 1
ATOM 795 C C .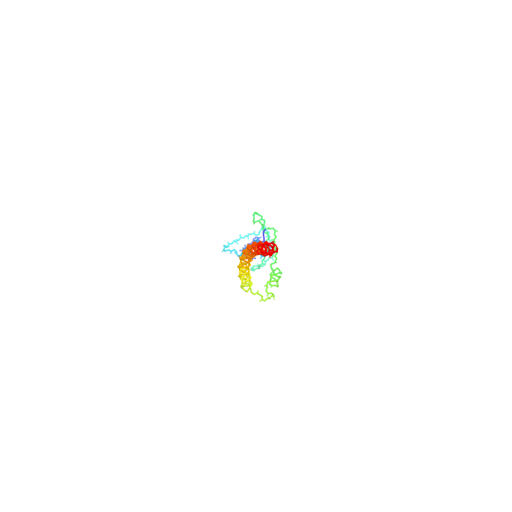 TRP A 1 100 ? 10.996 -0.503 -3.631 1.00 91.94 100 TRP A C 1
ATOM 797 O O . TRP A 1 100 ? 11.636 -0.340 -4.676 1.00 91.94 100 TRP A O 1
ATOM 807 N N . ARG A 1 101 ? 9.773 0.013 -3.461 1.00 95.56 101 ARG A N 1
ATOM 808 C CA . ARG A 1 101 ? 9.052 0.792 -4.483 1.00 95.56 101 ARG A CA 1
ATOM 809 C C . ARG A 1 101 ? 9.851 2.011 -4.948 1.00 95.56 101 ARG A C 1
ATOM 811 O O . ARG A 1 101 ? 9.960 2.259 -6.153 1.00 95.56 101 ARG A O 1
ATOM 818 N N . GLN A 1 102 ? 10.458 2.739 -4.014 1.00 95.50 102 GLN A N 1
ATOM 819 C CA . GLN A 1 102 ? 11.308 3.891 -4.326 1.00 95.50 102 GLN A CA 1
ATOM 820 C C . GLN A 1 102 ? 12.551 3.470 -5.116 1.00 95.50 102 GLN A C 1
ATOM 822 O O . GLN A 1 102 ? 12.852 4.059 -6.157 1.00 95.50 102 GLN A O 1
ATOM 827 N N . SER A 1 103 ? 13.226 2.397 -4.690 1.00 95.44 103 SER A N 1
ATOM 828 C CA . SER A 1 103 ? 14.409 1.888 -5.397 1.00 95.44 103 SER A CA 1
ATOM 829 C C . SER A 1 103 ? 14.090 1.419 -6.824 1.00 95.44 103 SER A C 1
ATOM 831 O O . SER A 1 103 ? 14.876 1.650 -7.746 1.00 95.44 103 SER A O 1
ATOM 833 N N . LEU A 1 104 ? 12.919 0.808 -7.031 1.00 92.56 104 LEU A N 1
ATOM 834 C CA . LEU A 1 104 ? 12.455 0.369 -8.344 1.00 92.56 104 LEU A CA 1
ATOM 835 C C . LEU A 1 104 ? 12.136 1.565 -9.247 1.00 92.56 104 LEU A C 1
ATOM 837 O O . LEU A 1 104 ? 12.511 1.567 -10.418 1.00 92.56 104 LEU A O 1
ATOM 841 N N . THR A 1 105 ? 11.515 2.603 -8.686 1.00 95.12 105 THR A N 1
ATOM 842 C CA . THR A 1 105 ? 11.226 3.853 -9.401 1.00 95.12 105 THR A CA 1
ATOM 843 C C . THR A 1 105 ? 12.517 4.507 -9.893 1.00 95.12 105 THR A C 1
ATOM 845 O O . THR A 1 105 ? 12.636 4.789 -11.086 1.00 95.12 105 THR A O 1
ATOM 848 N N . LEU A 1 106 ? 13.525 4.651 -9.025 1.00 96.31 106 LEU A N 1
ATOM 849 C CA . LEU A 1 106 ? 14.832 5.199 -9.411 1.00 96.31 106 LEU A CA 1
ATOM 850 C C . LEU A 1 106 ? 15.504 4.366 -10.512 1.00 96.31 106 LEU A C 1
ATOM 852 O O . LEU A 1 106 ? 15.997 4.919 -11.494 1.00 96.31 106 LEU A O 1
ATOM 856 N N . LYS A 1 107 ? 15.473 3.031 -10.398 1.00 94.69 107 LYS A N 1
ATOM 857 C CA . LYS A 1 107 ? 16.008 2.144 -11.445 1.00 94.69 107 LYS A CA 1
ATOM 858 C C . LYS A 1 107 ? 15.274 2.309 -12.776 1.00 94.69 107 LYS A C 1
ATOM 860 O O . LYS A 1 107 ? 15.923 2.324 -13.817 1.00 94.69 107 LYS A O 1
ATOM 865 N N . SER A 1 108 ? 13.949 2.455 -12.756 1.00 92.94 108 SER A N 1
ATOM 866 C CA . SER A 1 108 ? 13.160 2.662 -13.977 1.00 92.94 108 SER A CA 1
ATOM 867 C C . SER A 1 108 ? 13.494 3.987 -14.673 1.00 92.94 108 SER A C 1
ATOM 869 O O . SER A 1 108 ? 13.655 4.011 -15.891 1.00 92.94 108 SER A O 1
ATOM 871 N N . GLN A 1 109 ? 13.694 5.065 -13.907 1.00 96.88 109 GLN A N 1
ATOM 872 C CA . GLN A 1 109 ? 14.103 6.369 -14.435 1.00 96.88 109 GLN A CA 1
ATOM 873 C C . GLN A 1 109 ? 15.499 6.320 -15.065 1.00 96.88 109 GLN A C 1
ATOM 875 O O . GLN A 1 109 ? 15.700 6.841 -16.160 1.00 96.88 109 GLN A O 1
ATOM 880 N N . GLU A 1 110 ? 16.451 5.649 -14.415 1.00 97.12 110 GLU A N 1
ATOM 881 C CA . GLU A 1 110 ? 17.799 5.469 -14.964 1.00 97.12 110 GLU A CA 1
ATOM 882 C C . GLU A 1 110 ? 17.786 4.642 -16.259 1.00 97.12 110 GLU A C 1
ATOM 884 O O . GLU A 1 110 ? 18.499 4.967 -17.209 1.00 97.12 110 GLU A O 1
ATOM 889 N N . LEU A 1 111 ? 16.951 3.601 -16.339 1.00 97.12 111 LEU A N 1
ATOM 890 C CA . LEU A 1 111 ? 16.776 2.832 -17.574 1.00 97.12 111 LEU A CA 1
ATOM 891 C C . LEU A 1 111 ? 16.182 3.685 -18.700 1.00 97.12 111 LEU A C 1
ATOM 893 O O . LEU A 1 111 ? 16.680 3.620 -19.822 1.00 97.12 111 LEU A O 1
ATOM 897 N N . ALA A 1 112 ? 15.176 4.511 -18.405 1.00 96.56 112 ALA A N 1
ATOM 898 C CA . ALA A 1 112 ? 14.595 5.429 -19.384 1.00 96.56 112 ALA A CA 1
ATOM 899 C C . ALA A 1 112 ? 15.633 6.441 -19.897 1.00 96.56 112 ALA A C 1
ATOM 901 O O . ALA A 1 112 ? 15.743 6.657 -21.103 1.00 96.56 112 ALA A O 1
ATOM 902 N N . ARG A 1 113 ? 16.460 6.996 -18.999 1.00 97.88 113 ARG A N 1
ATOM 903 C CA . ARG A 1 113 ? 17.571 7.887 -19.368 1.00 97.88 113 ARG A CA 1
ATOM 904 C C . ARG A 1 113 ? 18.551 7.197 -20.316 1.00 97.88 113 ARG A C 1
ATOM 906 O O . ARG A 1 113 ? 18.892 7.755 -21.353 1.00 97.88 113 ARG A O 1
ATOM 913 N N . ARG A 1 114 ? 18.973 5.971 -19.992 1.00 97.00 114 ARG A N 1
ATOM 914 C CA . ARG A 1 114 ? 19.888 5.199 -20.849 1.00 97.00 114 ARG A CA 1
ATOM 915 C C . ARG A 1 114 ? 19.275 4.849 -22.198 1.00 97.00 114 ARG A C 1
ATOM 917 O O . ARG A 1 114 ? 19.992 4.858 -23.190 1.00 97.00 114 ARG A O 1
ATOM 924 N N . ALA A 1 115 ? 17.981 4.541 -22.244 1.00 96.44 115 ALA A N 1
ATOM 925 C CA . ALA A 1 115 ? 17.286 4.275 -23.499 1.00 96.44 115 ALA A CA 1
ATOM 926 C C . ALA A 1 115 ? 17.339 5.496 -24.430 1.00 96.44 115 ALA A C 1
ATOM 928 O O . ALA A 1 115 ? 17.747 5.353 -25.578 1.00 96.44 115 ALA A O 1
ATOM 929 N N . LEU A 1 116 ? 17.054 6.692 -23.903 1.00 97.56 116 LEU A N 1
ATOM 930 C CA . LEU A 1 116 ? 17.157 7.946 -24.658 1.00 97.56 116 LEU A CA 1
ATOM 931 C C . LEU A 1 116 ? 18.590 8.231 -25.130 1.00 97.56 116 LEU A C 1
ATOM 933 O O . LEU A 1 116 ? 18.800 8.647 -26.265 1.00 97.56 116 LEU A O 1
ATOM 937 N N . GLU A 1 117 ? 19.595 7.986 -24.285 1.00 98.06 117 GLU A N 1
ATOM 938 C CA . GLU A 1 117 ? 21.001 8.148 -24.683 1.00 98.06 117 GLU A CA 1
ATOM 939 C C . GLU A 1 117 ? 21.412 7.182 -25.799 1.00 98.06 117 GLU A C 1
ATOM 941 O O . GLU A 1 117 ? 22.193 7.551 -26.678 1.00 98.06 117 GLU A O 1
ATOM 946 N N . MET A 1 118 ? 20.906 5.947 -25.773 1.00 97.81 118 MET A N 1
ATOM 947 C CA . MET A 1 118 ? 21.164 4.967 -26.828 1.00 97.81 118 MET A CA 1
ATOM 948 C C . MET A 1 118 ? 20.472 5.345 -28.136 1.00 97.81 118 MET A C 1
ATOM 950 O O . MET A 1 118 ? 21.106 5.247 -29.183 1.00 97.81 118 MET A O 1
ATOM 954 N N . GLU A 1 119 ? 19.229 5.820 -28.078 1.00 97.19 119 GLU A N 1
ATOM 955 C CA . GLU A 1 119 ? 18.493 6.312 -29.248 1.00 97.19 119 GLU A CA 1
ATOM 956 C C . GLU A 1 119 ? 19.222 7.500 -29.894 1.00 97.19 119 GLU A C 1
ATOM 958 O O . GLU A 1 119 ? 19.543 7.462 -31.080 1.00 97.19 119 GLU A O 1
ATOM 963 N N . ALA A 1 120 ? 19.647 8.484 -29.093 1.00 97.38 120 ALA A N 1
ATOM 964 C CA . ALA A 1 120 ? 20.432 9.615 -29.588 1.00 97.38 120 ALA A CA 1
ATOM 965 C C . ALA A 1 120 ? 21.770 9.185 -30.223 1.00 97.38 120 ALA A C 1
ATOM 967 O O . ALA A 1 120 ? 22.210 9.764 -31.218 1.00 97.38 120 ALA A O 1
ATOM 968 N N . ARG A 1 121 ? 22.436 8.161 -29.670 1.00 97.00 121 ARG A N 1
ATOM 969 C CA . ARG A 1 121 ? 23.652 7.589 -30.278 1.00 97.00 121 ARG A CA 1
ATOM 970 C C . ARG A 1 121 ? 23.358 6.866 -31.587 1.00 97.00 121 ARG A C 1
ATOM 972 O O . ARG A 1 121 ? 24.174 6.941 -32.502 1.00 97.00 121 ARG A O 1
ATOM 979 N N . GLN A 1 122 ? 22.234 6.164 -31.676 1.00 97.81 122 GLN A N 1
ATOM 980 C CA . GLN A 1 122 ? 21.822 5.482 -32.896 1.00 97.81 122 GLN A CA 1
ATOM 981 C C . GLN A 1 122 ? 21.569 6.491 -34.024 1.00 97.81 122 GLN A C 1
ATOM 983 O O . GLN A 1 122 ? 22.090 6.305 -35.124 1.00 97.81 122 GLN A O 1
ATOM 988 N N . ASP A 1 123 ? 20.895 7.603 -33.724 1.00 97.44 123 ASP A N 1
ATOM 989 C CA . ASP A 1 123 ? 20.687 8.697 -34.678 1.00 97.44 123 ASP A CA 1
ATOM 990 C C . ASP A 1 123 ? 22.015 9.299 -35.163 1.00 97.44 123 ASP A C 1
ATOM 992 O O . ASP A 1 123 ? 22.205 9.530 -36.360 1.00 97.44 123 ASP A O 1
ATOM 996 N N . GLN A 1 124 ? 22.973 9.515 -34.253 1.00 97.19 124 GLN A N 1
ATOM 997 C CA . GLN A 1 124 ? 24.311 10.002 -34.611 1.00 97.19 124 GLN A CA 1
ATOM 998 C C . GLN A 1 124 ? 25.051 9.036 -35.540 1.00 97.19 124 GLN A C 1
ATOM 1000 O O . GLN A 1 124 ? 25.647 9.471 -36.527 1.00 97.19 124 GLN A O 1
ATOM 1005 N N . ILE A 1 125 ? 25.014 7.732 -35.244 1.00 98.12 125 ILE A N 1
ATOM 1006 C CA . ILE A 1 125 ? 25.629 6.704 -36.093 1.00 98.12 125 ILE A CA 1
ATOM 1007 C C . ILE A 1 125 ? 25.006 6.746 -37.487 1.00 98.12 125 ILE A C 1
ATOM 1009 O O . ILE A 1 125 ? 25.738 6.801 -38.473 1.00 98.12 125 ILE A O 1
ATOM 1013 N N . GLN A 1 126 ? 23.678 6.812 -37.577 1.00 97.25 126 GLN A N 1
ATOM 1014 C CA . GLN A 1 126 ? 22.981 6.825 -38.858 1.00 97.25 126 GLN A CA 1
ATOM 1015 C C . GLN A 1 126 ? 23.334 8.058 -39.706 1.00 97.25 126 GLN A C 1
ATOM 1017 O O . GLN A 1 126 ? 23.568 7.935 -40.910 1.00 97.25 126 GLN A O 1
ATOM 1022 N N . GLN A 1 127 ? 23.474 9.236 -39.090 1.00 97.25 127 GLN A N 1
ATOM 1023 C CA . GLN A 1 127 ? 23.933 10.444 -39.791 1.00 97.25 127 GLN A CA 1
ATOM 1024 C C . GLN A 1 127 ? 25.357 10.297 -40.350 1.00 97.25 127 GLN A C 1
ATOM 1026 O O . GLN A 1 127 ? 25.623 10.705 -41.485 1.00 97.25 127 GLN A O 1
ATOM 1031 N N . VAL A 1 128 ? 26.271 9.707 -39.572 1.00 97.88 128 VAL A N 1
ATOM 1032 C CA . VAL A 1 128 ? 27.657 9.456 -40.003 1.00 97.88 128 VAL A CA 1
ATOM 1033 C C . VAL A 1 128 ? 27.711 8.403 -41.112 1.00 97.88 128 VAL A C 1
ATOM 1035 O O . VAL A 1 128 ? 28.463 8.548 -42.075 1.00 97.88 128 VAL A O 1
ATOM 1038 N N . GLU A 1 129 ? 26.900 7.354 -41.027 1.00 97.62 129 GLU A N 1
ATOM 1039 C CA . GLU A 1 129 ? 26.810 6.340 -42.080 1.00 97.62 129 GLU A CA 1
ATOM 1040 C C . GLU A 1 129 ? 26.292 6.931 -43.397 1.00 97.62 129 GLU A C 1
ATOM 1042 O O . GLU A 1 129 ? 26.818 6.626 -44.475 1.00 97.62 129 GLU A O 1
ATOM 1047 N N . GLU A 1 130 ? 25.296 7.816 -43.331 1.00 97.44 130 GLU A N 1
ATOM 1048 C CA . GLU A 1 130 ? 24.787 8.518 -44.506 1.00 97.44 130 GLU A CA 1
ATOM 1049 C C . GLU A 1 130 ? 25.820 9.455 -45.134 1.00 97.44 130 GLU A C 1
ATOM 1051 O O . GLU A 1 130 ? 25.939 9.479 -46.365 1.00 97.44 130 GLU A O 1
ATOM 1056 N N . SER A 1 131 ? 26.568 10.217 -44.329 1.00 96.88 131 SER A N 1
ATOM 1057 C CA . SER A 1 131 ? 27.607 11.115 -44.846 1.00 96.88 131 SER A CA 1
ATOM 1058 C C . SER A 1 131 ? 28.727 10.325 -45.522 1.00 96.88 131 SER A C 1
ATOM 1060 O O . SER A 1 131 ? 29.061 10.611 -46.674 1.00 96.88 131 SER A O 1
ATOM 1062 N N . LEU A 1 132 ? 29.197 9.249 -44.884 1.00 97.62 132 LEU A N 1
ATOM 1063 C CA . LEU A 1 132 ? 30.213 8.357 -45.437 1.00 97.62 132 LEU A CA 1
ATOM 1064 C C . LEU A 1 132 ? 29.748 7.714 -46.751 1.00 97.62 132 LEU A C 1
ATOM 1066 O O . LEU A 1 132 ? 30.522 7.581 -47.700 1.00 97.62 132 LEU A O 1
ATOM 1070 N N . LYS A 1 133 ? 28.470 7.327 -46.843 1.00 97.31 133 LYS A N 1
ATOM 1071 C CA . LYS A 1 133 ? 27.893 6.770 -48.075 1.00 97.31 133 LYS A CA 1
ATOM 1072 C C . LYS A 1 133 ? 27.852 7.797 -49.208 1.00 97.31 133 LYS A C 1
ATOM 1074 O O . LYS A 1 133 ? 28.074 7.426 -50.361 1.00 97.31 133 LYS A O 1
ATOM 1079 N N . ARG A 1 134 ? 27.554 9.067 -48.911 1.00 96.69 134 ARG A N 1
ATOM 1080 C CA . ARG A 1 134 ? 27.571 10.153 -49.910 1.00 96.69 134 ARG A CA 1
ATOM 1081 C C . ARG A 1 134 ? 28.989 10.427 -50.398 1.00 96.69 134 ARG A C 1
ATOM 1083 O O . ARG A 1 134 ? 29.198 10.492 -51.605 1.00 96.69 134 ARG A O 1
ATOM 1090 N N . GLU A 1 135 ? 29.944 10.517 -49.480 1.00 96.44 135 GLU A N 1
ATOM 1091 C CA . GLU A 1 135 ? 31.351 10.772 -49.799 1.00 96.44 135 GLU A CA 1
ATOM 1092 C C . GLU A 1 135 ? 31.950 9.638 -50.646 1.00 96.44 135 GLU A C 1
ATOM 1094 O O . GLU A 1 135 ? 32.563 9.894 -51.681 1.00 96.44 135 GLU A O 1
ATOM 1099 N N . LYS A 1 136 ? 31.663 8.373 -50.302 1.00 97.00 136 LYS A N 1
ATOM 1100 C CA . LYS A 1 136 ? 32.044 7.214 -51.130 1.00 97.00 136 LYS A CA 1
ATOM 1101 C C . LYS A 1 136 ? 31.502 7.306 -52.554 1.00 97.00 136 LYS A C 1
ATOM 1103 O O . LYS A 1 136 ? 32.264 7.130 -53.497 1.00 97.00 136 LYS A O 1
ATOM 1108 N N . LYS A 1 137 ? 30.217 7.638 -52.723 1.00 96.56 137 LYS A N 1
ATOM 1109 C CA . LYS A 1 137 ? 29.624 7.817 -54.059 1.00 96.56 137 LYS A CA 1
ATOM 1110 C C . LYS A 1 137 ? 30.305 8.933 -54.853 1.00 96.56 137 LYS A C 1
ATOM 1112 O O . LYS A 1 137 ? 30.486 8.792 -56.055 1.00 96.56 137 LYS A O 1
ATOM 1117 N N . GLN A 1 138 ? 30.667 10.041 -54.205 1.00 96.19 138 GLN A N 1
ATOM 1118 C CA . GLN A 1 138 ? 31.385 11.134 -54.868 1.00 96.19 138 GLN A CA 1
ATOM 1119 C C . GLN A 1 138 ? 32.779 10.698 -55.330 1.00 96.19 138 GLN A C 1
ATOM 1121 O O . GLN A 1 138 ? 33.163 11.000 -56.457 1.00 96.19 138 GLN A O 1
ATOM 1126 N N . LEU A 1 139 ? 33.506 9.948 -54.496 1.00 96.81 139 LEU A N 1
ATOM 1127 C CA . LEU A 1 139 ? 34.810 9.391 -54.858 1.00 96.81 139 LEU A CA 1
ATOM 1128 C C . LEU A 1 139 ? 34.710 8.386 -56.014 1.00 96.81 139 LEU A C 1
ATOM 1130 O O . LEU A 1 139 ? 35.538 8.426 -56.919 1.00 96.81 139 LEU A O 1
ATOM 1134 N N . GLU A 1 140 ? 33.692 7.521 -56.014 1.00 96.06 140 GLU A N 1
ATOM 1135 C CA . GLU A 1 140 ? 33.433 6.572 -57.107 1.00 96.06 140 GLU A CA 1
ATOM 1136 C C . GLU A 1 140 ? 33.153 7.292 -58.435 1.00 96.06 140 GLU A C 1
ATOM 1138 O O . GLU A 1 140 ? 33.710 6.915 -59.466 1.00 96.06 140 GLU A O 1
ATOM 1143 N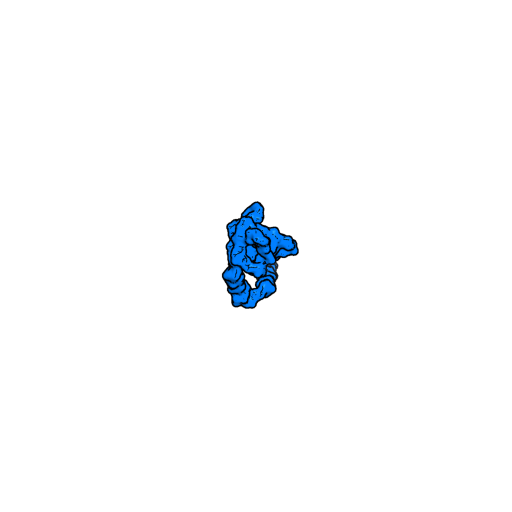 N . LEU A 1 141 ? 32.340 8.356 -58.414 1.00 96.44 141 LEU A N 1
ATOM 1144 C CA . LEU A 1 141 ? 32.059 9.172 -59.601 1.00 96.44 141 LEU A CA 1
ATOM 1145 C C . LEU A 1 141 ? 33.318 9.868 -60.129 1.00 96.44 141 LEU A C 1
ATOM 1147 O O . LEU A 1 141 ? 33.586 9.811 -61.328 1.00 96.44 141 LEU A O 1
ATOM 1151 N N . LEU A 1 142 ? 34.109 10.478 -59.241 1.00 95.88 142 LEU A N 1
ATOM 1152 C CA . LEU A 1 142 ? 35.352 11.151 -59.619 1.00 95.88 142 LEU A CA 1
ATOM 1153 C C . LEU A 1 142 ? 36.367 10.163 -60.212 1.00 95.88 142 LEU A C 1
ATOM 1155 O O . LEU A 1 142 ? 37.020 10.465 -61.209 1.00 95.88 142 LEU A O 1
ATOM 1159 N N . ALA A 1 143 ? 36.488 8.969 -59.626 1.00 95.25 143 ALA A N 1
ATOM 1160 C CA . ALA A 1 143 ? 37.362 7.922 -60.144 1.00 95.25 143 ALA A CA 1
ATOM 1161 C C . ALA A 1 143 ? 36.936 7.461 -61.549 1.00 95.25 143 ALA A C 1
ATOM 1163 O O . ALA A 1 143 ? 37.791 7.308 -62.421 1.00 95.25 143 ALA A O 1
ATOM 1164 N N . ALA A 1 144 ? 35.630 7.290 -61.786 1.00 95.06 144 ALA A N 1
ATOM 1165 C CA . ALA A 1 144 ? 35.099 6.932 -63.100 1.00 95.06 144 ALA A CA 1
ATOM 1166 C C . ALA A 1 144 ? 35.339 8.035 -64.150 1.00 95.06 144 ALA A C 1
ATOM 1168 O O . ALA A 1 144 ? 35.699 7.733 -65.288 1.00 95.06 144 ALA A O 1
ATOM 1169 N N . GLU A 1 145 ? 35.190 9.309 -63.774 1.00 94.19 145 GLU A N 1
ATOM 1170 C CA . GLU A 1 145 ? 35.461 10.450 -64.659 1.00 94.19 145 GLU A CA 1
ATOM 1171 C C . GLU A 1 145 ? 36.946 10.537 -65.042 1.00 94.19 145 GLU A C 1
ATOM 1173 O O . GLU A 1 145 ? 37.278 10.713 -66.217 1.00 94.19 145 GLU A O 1
ATOM 1178 N N . LEU A 1 146 ? 37.850 10.341 -64.076 1.00 93.50 146 LEU A N 1
ATOM 1179 C CA . LEU A 1 146 ? 39.292 10.295 -64.334 1.00 93.50 146 LEU A CA 1
ATOM 1180 C C . LEU A 1 146 ? 39.678 9.136 -65.261 1.00 93.50 146 LEU A C 1
ATOM 1182 O O . LEU A 1 146 ? 40.474 9.342 -66.176 1.00 93.50 146 LEU A O 1
ATOM 1186 N N . GLN A 1 147 ? 39.099 7.946 -65.064 1.00 93.25 147 GLN A N 1
ATOM 1187 C CA . GLN A 1 147 ? 39.318 6.799 -65.955 1.00 93.25 147 GLN A CA 1
ATOM 1188 C C . GLN A 1 147 ? 38.848 7.090 -67.383 1.00 93.25 147 GLN A C 1
ATOM 1190 O O . GLN A 1 147 ? 39.602 6.877 -68.329 1.00 93.25 147 GLN A O 1
ATOM 1195 N N . ALA A 1 148 ? 37.645 7.648 -67.543 1.00 91.69 148 ALA A N 1
ATOM 1196 C CA . ALA A 1 148 ? 37.117 7.999 -68.858 1.00 91.69 148 ALA A CA 1
ATOM 1197 C C . ALA A 1 148 ? 37.984 9.052 -69.574 1.00 91.69 148 ALA A C 1
ATOM 1199 O O . ALA A 1 148 ? 38.178 8.980 -70.789 1.00 91.69 148 ALA A O 1
ATOM 1200 N N . ASN A 1 149 ? 38.520 10.032 -68.841 1.00 92.12 149 ASN A N 1
ATOM 1201 C CA . ASN A 1 149 ? 39.423 11.030 -69.412 1.00 92.12 149 ASN A CA 1
ATOM 1202 C C . ASN A 1 149 ? 40.756 10.407 -69.869 1.00 92.12 149 ASN A C 1
ATOM 1204 O O . ASN A 1 149 ? 41.218 10.692 -70.974 1.00 92.12 149 ASN A O 1
ATOM 1208 N N . ASP A 1 150 ? 41.345 9.520 -69.062 1.00 90.19 150 ASP A N 1
ATOM 1209 C CA . ASP A 1 150 ? 42.587 8.816 -69.414 1.00 90.19 150 ASP A CA 1
ATOM 1210 C C . ASP A 1 150 ? 42.407 7.921 -70.655 1.00 90.19 150 ASP A C 1
ATOM 1212 O O . ASP A 1 150 ? 43.229 7.939 -71.576 1.00 90.19 150 ASP A O 1
ATOM 1216 N N . ASP A 1 151 ? 41.280 7.209 -70.746 1.00 88.69 151 ASP A N 1
ATOM 1217 C CA . ASP A 1 151 ? 40.939 6.387 -71.911 1.00 88.69 151 ASP A CA 1
ATOM 1218 C C . ASP A 1 151 ? 40.754 7.231 -73.184 1.00 88.69 151 ASP A C 1
ATOM 1220 O O . ASP A 1 151 ? 41.261 6.872 -74.251 1.00 88.69 151 ASP A O 1
ATOM 1224 N N . ASN A 1 152 ? 40.106 8.397 -73.086 1.00 86.75 152 ASN A N 1
ATOM 1225 C CA . ASN A 1 152 ? 39.972 9.329 -74.210 1.00 86.75 152 ASN A CA 1
ATOM 1226 C C . ASN A 1 152 ? 41.328 9.881 -74.676 1.00 86.75 152 ASN A C 1
ATOM 1228 O O . ASN A 1 152 ? 41.580 9.976 -75.881 1.00 86.75 152 ASN A O 1
ATOM 1232 N N . LEU A 1 153 ? 42.224 10.222 -73.744 1.00 84.00 153 LEU A N 1
ATOM 1233 C CA . LEU A 1 153 ? 43.582 10.666 -74.073 1.00 84.00 153 LEU A CA 1
ATOM 1234 C C . LEU A 1 153 ? 44.372 9.563 -74.787 1.00 84.00 153 LEU A C 1
ATOM 1236 O O . LEU A 1 153 ? 45.042 9.843 -75.784 1.00 84.00 153 LEU A O 1
ATOM 1240 N N . ARG A 1 154 ? 44.246 8.309 -74.341 1.00 80.44 154 ARG A N 1
ATOM 1241 C CA . ARG A 1 154 ? 44.861 7.142 -74.994 1.00 80.44 154 ARG A CA 1
ATOM 1242 C C . ARG A 1 154 ? 44.342 6.912 -76.413 1.00 80.44 154 ARG A C 1
ATOM 1244 O O . ARG A 1 154 ? 45.142 6.661 -77.316 1.00 80.44 154 ARG A O 1
ATOM 1251 N N . ILE A 1 155 ? 43.031 7.017 -76.630 1.00 80.81 155 ILE A N 1
ATOM 1252 C CA . ILE A 1 155 ? 42.421 6.870 -77.962 1.00 80.81 155 ILE A CA 1
ATOM 1253 C C . ILE A 1 155 ? 42.911 7.980 -78.903 1.00 80.81 155 ILE A C 1
ATOM 1255 O O . ILE A 1 155 ? 43.345 7.690 -80.021 1.00 80.81 155 ILE A O 1
ATOM 1259 N N . ASN A 1 156 ? 42.925 9.232 -78.437 1.00 75.44 156 ASN A N 1
ATOM 1260 C CA . ASN A 1 156 ? 43.397 10.368 -79.231 1.00 75.44 156 ASN A CA 1
ATOM 1261 C C . ASN A 1 156 ? 44.881 10.232 -79.607 1.00 75.44 156 ASN A C 1
ATOM 1263 O O . ASN A 1 156 ? 45.231 10.437 -80.771 1.00 75.44 156 ASN A O 1
ATOM 1267 N N . PHE A 1 157 ? 45.742 9.810 -78.674 1.00 73.12 157 PHE A N 1
ATOM 1268 C CA . PHE A 1 157 ? 47.163 9.569 -78.955 1.00 73.12 157 PHE A CA 1
ATOM 1269 C C . PHE A 1 157 ? 47.391 8.478 -80.011 1.00 73.12 157 PHE A C 1
ATOM 1271 O O . PHE A 1 157 ? 48.228 8.656 -80.894 1.00 73.12 157 PHE A O 1
ATOM 1278 N N . ASN A 1 158 ? 46.628 7.383 -79.973 1.00 71.38 158 ASN A N 1
ATOM 1279 C CA . ASN A 1 158 ? 46.748 6.311 -80.967 1.00 71.38 158 ASN A CA 1
ATOM 1280 C C . ASN A 1 158 ? 46.216 6.716 -82.353 1.00 71.38 158 ASN A C 1
ATOM 1282 O O . ASN A 1 158 ? 46.722 6.231 -83.362 1.00 71.38 158 ASN A O 1
ATOM 1286 N N . SER A 1 159 ? 45.235 7.622 -82.421 1.00 63.47 159 SER A N 1
ATOM 1287 C CA . SER A 1 159 ? 44.682 8.123 -83.690 1.00 63.47 159 SER A CA 1
ATOM 1288 C C . SER A 1 159 ? 45.560 9.165 -84.399 1.00 63.47 159 SER A C 1
ATOM 1290 O O . SER A 1 159 ? 45.485 9.291 -85.615 1.00 63.47 159 SER A O 1
ATOM 1292 N N . ALA A 1 160 ? 46.411 9.890 -83.664 1.00 59.72 160 ALA A N 1
ATOM 1293 C CA . ALA A 1 160 ? 47.311 10.905 -84.222 1.00 59.72 160 ALA A CA 1
ATOM 1294 C C . ALA A 1 160 ? 48.641 10.334 -84.761 1.00 59.72 160 ALA A C 1
ATOM 1296 O O . ALA A 1 160 ? 49.418 11.068 -85.370 1.00 59.72 160 ALA A O 1
ATOM 1297 N N . GLY A 1 161 ? 48.924 9.050 -84.507 1.00 56.34 161 GLY A N 1
ATOM 1298 C CA . GLY A 1 161 ? 50.168 8.374 -84.894 1.00 56.34 161 GLY A CA 1
ATOM 1299 C C . GLY A 1 161 ? 50.054 7.376 -86.055 1.00 56.34 161 GLY A C 1
ATOM 1300 O O . GLY A 1 161 ? 51.039 6.691 -86.323 1.00 56.34 161 GLY A O 1
ATOM 1301 N N . SER A 1 162 ? 48.887 7.257 -86.705 1.00 48.19 162 SER A N 1
ATOM 1302 C CA . SER A 1 162 ? 48.665 6.422 -87.907 1.00 48.19 162 SER A CA 1
ATOM 1303 C C . SER A 1 162 ? 48.542 7.254 -89.176 1.00 48.19 162 SER A C 1
ATOM 1305 O O . SER A 1 162 ? 47.976 8.365 -89.093 1.00 48.19 162 SER A O 1
#

pLDDT: mean 87.53, std 9.74, range [48.19, 98.12]

Secondary structure (DSSP, 8-state):
-EEEEEEEEE-TTSEEEEEEEEEEEETTEEEEEEEEEEEEEEEE--PPTT-EEEEEE-TTS-EEEEEESHHHHHHHHHHHHTT---HHHHHHHHHHHHHHHHHHHHHHHHHHHHHHHHHHHHHHHHHHHHHHHHHHHHHHHHHHHHHHHHHHHHHHHHHTT-